Protein AF-A0A6P0XI41-F1 (afdb_monomer_lite)

pLDDT: mean 84.75, std 6.8, range [61.38, 96.19]

Secondary structure (DSSP, 8-state):
-HHHHHHHHHHHHHHHHHHHH-HHHHHHHHHHHHHHHHHHHHHHHSTT-HHHHHHHHHHTT---S---HHHHHHHHHHHHHHHHHHHHHHHHHHHHHHHHHHHTHHHHHHHSS--HHHHHHHHHHHH-

Sequence (128 aa):
MLVVISNILAIYRKELQGYFASPLAYAITGIFWLLAGYFLVAILLGPDGIIQQIATRDQLGITEPPVDAPYEFLKAYLGIMGSLSLFLLPMLSMSLYAEERKRGTLELLATSPITNWAVATGKLLAVL

Foldseek 3Di:
DVVLVVLLVVLLVVVLVVLVVDPVNVVLVVVLVVVLVVVLCCQDPNPVHPPVVVVVCVVVVNCPDPDPNVVVSCVSSCVVNVVVVVVSLVVQLVVSVVVCVVVVCVVVVVPDPHDPVSNVSSSSSNRD

Radius of gyration: 21.91 Å; chains: 1; bounding box: 46×32×57 Å

Structure (mmCIF, N/CA/C/O backbone):
data_AF-A0A6P0XI41-F1
#
_entry.id   AF-A0A6P0XI41-F1
#
loop_
_atom_site.group_PDB
_atom_site.id
_atom_site.type_symbol
_atom_site.label_atom_id
_atom_site.label_alt_id
_atom_site.label_comp_id
_atom_site.label_asym_id
_atom_site.label_entity_id
_atom_site.label_seq_id
_atom_site.pdbx_PDB_ins_code
_atom_site.Cartn_x
_atom_site.Cartn_y
_atom_site.Cartn_z
_atom_site.occupancy
_atom_site.B_iso_or_equiv
_atom_site.auth_seq_id
_atom_site.auth_comp_id
_atom_site.auth_asym_id
_atom_site.auth_atom_id
_atom_site.pdbx_PDB_model_num
ATOM 1 N N . MET A 1 1 ? -13.000 -20.197 21.005 1.00 61.38 1 MET A N 1
ATOM 2 C CA . MET A 1 1 ? -12.219 -19.941 19.771 1.00 61.38 1 MET A CA 1
ATOM 3 C C . MET A 1 1 ? -13.054 -19.275 18.678 1.00 61.38 1 MET A C 1
ATOM 5 O O . MET A 1 1 ? -12.655 -18.214 18.222 1.00 61.38 1 MET A O 1
ATOM 9 N N . LEU A 1 2 ? -14.229 -19.813 18.320 1.00 71.75 2 LEU A N 1
ATOM 10 C CA . LEU A 1 2 ? -15.092 -19.250 17.263 1.00 71.75 2 LEU A CA 1
ATOM 11 C C . LEU A 1 2 ? -15.504 -17.783 17.493 1.00 71.75 2 LEU A C 1
ATOM 13 O O . LEU A 1 2 ? -15.458 -16.994 16.558 1.00 71.75 2 LEU A O 1
ATOM 17 N N . VAL A 1 3 ? -15.797 -17.399 18.742 1.00 77.50 3 VAL A N 1
ATOM 18 C CA . VAL A 1 3 ? -16.166 -16.014 19.109 1.00 77.50 3 VAL A CA 1
ATOM 19 C C . VAL A 1 3 ? -15.029 -15.014 18.848 1.00 77.50 3 VAL A C 1
ATOM 21 O O . VAL A 1 3 ? -15.262 -13.879 18.453 1.00 77.50 3 VAL A O 1
ATOM 24 N N . VAL A 1 4 ? -13.772 -15.429 19.030 1.00 80.06 4 VAL A N 1
ATOM 25 C CA . VAL A 1 4 ? -12.616 -14.552 18.783 1.00 80.06 4 VAL A CA 1
ATOM 26 C C . VAL A 1 4 ? -12.436 -14.328 17.282 1.00 80.06 4 VAL A C 1
ATOM 28 O O . VAL A 1 4 ? -12.226 -13.199 16.855 1.00 80.06 4 VAL A O 1
ATOM 31 N N . ILE A 1 5 ? -12.590 -15.384 16.479 1.00 81.44 5 ILE A N 1
ATOM 32 C CA . ILE A 1 5 ? -12.486 -15.308 15.016 1.00 81.44 5 ILE A CA 1
ATOM 33 C C . ILE A 1 5 ? -13.611 -14.441 14.437 1.00 81.44 5 ILE A C 1
ATOM 35 O O . ILE A 1 5 ? -13.342 -13.589 13.593 1.00 81.44 5 ILE A O 1
ATOM 39 N N . SER A 1 6 ? -14.852 -14.593 14.916 1.00 83.00 6 SER A N 1
ATOM 40 C CA . SER A 1 6 ? -15.965 -13.747 14.468 1.00 83.00 6 SER A CA 1
ATOM 41 C C . SER A 1 6 ? -15.744 -12.275 14.811 1.00 83.00 6 SER A C 1
ATOM 43 O O . SER A 1 6 ? -16.045 -11.410 13.993 1.00 83.00 6 SER A O 1
ATOM 45 N N . ASN A 1 7 ? -15.173 -11.985 15.985 1.00 84.19 7 ASN A N 1
ATOM 46 C CA . ASN A 1 7 ? -14.858 -10.617 16.394 1.00 84.19 7 ASN A CA 1
ATOM 47 C C . ASN A 1 7 ? -13.749 -10.007 15.523 1.00 84.19 7 ASN A C 1
ATOM 49 O O . ASN A 1 7 ? -13.889 -8.870 15.081 1.00 84.19 7 ASN A O 1
ATOM 53 N N . ILE A 1 8 ? -12.688 -10.764 15.217 1.00 85.19 8 ILE A N 1
ATOM 54 C CA . ILE A 1 8 ? -11.617 -10.323 14.306 1.00 85.19 8 ILE A CA 1
ATOM 55 C C . ILE A 1 8 ? -12.189 -10.017 12.918 1.00 85.19 8 ILE A C 1
ATOM 57 O O . ILE A 1 8 ? -11.912 -8.958 12.364 1.00 85.19 8 ILE A O 1
ATOM 61 N N . LEU A 1 9 ? -13.026 -10.907 12.376 1.00 85.56 9 LEU A N 1
ATOM 62 C CA . LEU A 1 9 ? -13.640 -10.725 11.059 1.00 85.56 9 LEU A CA 1
ATOM 63 C C . LEU A 1 9 ? -14.579 -9.506 11.024 1.00 85.56 9 LEU A C 1
ATOM 65 O O . LEU A 1 9 ? -14.613 -8.771 10.036 1.00 85.56 9 LEU A O 1
ATOM 69 N N . ALA A 1 10 ? -15.334 -9.276 12.103 1.00 84.44 10 ALA A N 1
ATOM 70 C CA . ALA A 1 10 ? -16.212 -8.116 12.229 1.00 84.44 10 ALA A CA 1
ATOM 71 C C . ALA A 1 10 ? -15.417 -6.801 12.237 1.00 84.44 10 ALA A C 1
ATOM 73 O O . ALA A 1 10 ? -15.790 -5.859 11.536 1.00 84.44 10 ALA A O 1
ATOM 74 N N . ILE A 1 11 ? -14.303 -6.758 12.976 1.00 85.06 11 ILE A N 1
ATOM 75 C CA . ILE A 1 11 ? -13.391 -5.608 13.003 1.00 85.06 11 ILE A CA 1
ATOM 76 C C . ILE A 1 11 ? -12.774 -5.407 11.619 1.00 85.06 11 ILE A C 1
ATOM 78 O O . ILE A 1 11 ? -12.894 -4.321 11.064 1.00 85.06 11 ILE A O 1
ATOM 82 N N . TYR A 1 12 ? -12.210 -6.458 11.022 1.00 86.50 12 TYR A N 1
ATOM 83 C CA . TYR A 1 12 ? -11.630 -6.414 9.679 1.00 86.50 12 TYR A CA 1
ATOM 84 C C . TYR A 1 12 ? -12.598 -5.802 8.659 1.00 86.50 12 TYR A C 1
ATOM 86 O O . TYR A 1 12 ? -12.250 -4.857 7.958 1.00 86.50 12 TYR A O 1
ATOM 94 N N . ARG A 1 13 ? -13.849 -6.280 8.620 1.00 86.00 13 ARG A N 1
ATOM 95 C CA . ARG A 1 13 ? -14.859 -5.777 7.681 1.00 86.00 13 ARG A CA 1
ATOM 96 C C . ARG A 1 13 ? -15.193 -4.302 7.913 1.00 86.00 13 ARG A C 1
ATOM 98 O O . ARG A 1 13 ? -15.339 -3.560 6.944 1.00 86.00 13 ARG A O 1
ATOM 105 N N . LYS A 1 14 ? -15.331 -3.888 9.176 1.00 85.75 14 LYS A N 1
ATOM 106 C CA . LYS A 1 14 ? -15.594 -2.492 9.550 1.00 85.75 14 LYS A CA 1
ATOM 107 C C . LYS A 1 14 ? -14.450 -1.583 9.097 1.00 85.75 14 LYS A C 1
ATOM 109 O O . LYS A 1 14 ? -14.709 -0.559 8.473 1.00 85.75 14 LYS A O 1
ATOM 114 N N . GLU A 1 15 ? -13.209 -1.956 9.399 1.00 85.31 15 GLU A N 1
ATOM 115 C CA . GLU A 1 15 ? -12.029 -1.147 9.074 1.00 85.31 15 GLU A CA 1
ATOM 116 C C . GLU A 1 15 ? -11.783 -1.086 7.563 1.00 85.31 15 GLU A C 1
ATOM 118 O O . GLU A 1 15 ? -11.531 -0.014 7.018 1.00 85.31 15 GLU A O 1
ATOM 123 N N . LEU A 1 16 ? -11.972 -2.205 6.860 1.00 83.56 16 LEU A N 1
ATOM 124 C CA . LEU A 1 16 ? -11.876 -2.260 5.403 1.00 83.56 16 LEU A CA 1
ATOM 125 C C . LEU A 1 16 ? -12.913 -1.351 4.730 1.00 83.56 16 LEU A C 1
ATOM 127 O O . LEU A 1 16 ? -12.579 -0.616 3.806 1.00 83.56 16 LEU A O 1
ATOM 131 N N . GLN A 1 17 ? -14.157 -1.322 5.217 1.00 84.06 17 GLN A N 1
ATOM 132 C CA . GLN A 1 17 ? -15.157 -0.356 4.742 1.00 84.06 17 GLN A CA 1
ATOM 133 C C . GLN A 1 17 ? -14.791 1.092 5.102 1.00 84.06 17 GLN A C 1
ATOM 135 O O . GLN A 1 17 ? -15.041 2.001 4.310 1.00 84.06 17 GLN A O 1
ATOM 140 N N . GLY A 1 18 ? -14.175 1.307 6.267 1.00 79.25 18 GLY A N 1
ATOM 141 C CA . GLY A 1 18 ? -13.656 2.606 6.692 1.00 79.25 18 GLY A CA 1
ATOM 142 C C . GLY A 1 18 ? -12.597 3.166 5.740 1.00 79.25 18 GLY A C 1
ATOM 143 O O . GLY A 1 18 ? -12.639 4.354 5.422 1.00 79.25 18 GLY A O 1
ATOM 144 N N . TYR A 1 19 ? -11.717 2.314 5.207 1.00 80.25 19 TYR A N 1
ATOM 145 C CA . TYR A 1 19 ? -10.711 2.714 4.218 1.00 80.25 19 TYR A CA 1
ATOM 146 C C . TYR A 1 19 ? -11.328 3.309 2.953 1.00 80.25 19 TYR A C 1
ATOM 148 O O . TYR A 1 19 ? -10.912 4.380 2.517 1.00 80.25 19 TYR A O 1
ATOM 156 N N . PHE A 1 20 ? -12.369 2.681 2.404 1.00 80.44 20 PHE A N 1
ATOM 157 C CA . PHE A 1 20 ? -13.058 3.196 1.215 1.00 80.44 20 PHE A CA 1
ATOM 158 C C . PHE A 1 20 ? -13.848 4.487 1.468 1.00 80.44 20 PHE A C 1
ATOM 160 O O . PHE A 1 20 ? -14.246 5.152 0.513 1.00 80.44 20 PHE A O 1
ATOM 167 N N . ALA A 1 21 ? -14.082 4.860 2.726 1.00 80.19 21 ALA A N 1
ATOM 168 C CA . ALA A 1 21 ? -14.733 6.115 3.089 1.00 80.19 21 ALA A CA 1
ATOM 169 C C . ALA A 1 21 ? -13.736 7.226 3.472 1.00 80.19 21 ALA A C 1
ATOM 171 O O . ALA A 1 21 ? -14.127 8.392 3.537 1.00 80.19 21 ALA A O 1
ATOM 172 N N . SER A 1 22 ? -12.468 6.890 3.740 1.00 81.12 22 SER A N 1
ATOM 173 C CA . SER A 1 22 ? -11.461 7.837 4.228 1.00 81.12 22 SER A CA 1
ATOM 174 C C . SER A 1 22 ? -10.754 8.551 3.065 1.00 81.12 22 SER A C 1
ATOM 176 O O . SER A 1 22 ? -10.059 7.904 2.279 1.00 81.12 22 SER A O 1
ATOM 178 N N . PRO A 1 23 ? -10.841 9.894 2.954 1.00 82.19 23 PRO A N 1
ATOM 179 C CA . PRO A 1 23 ? -10.147 10.656 1.906 1.00 82.19 23 PRO A CA 1
ATOM 180 C C . PRO A 1 23 ? -8.625 10.467 1.923 1.00 82.19 23 PRO A C 1
ATOM 182 O O . PRO A 1 23 ? -7.964 10.539 0.888 1.00 82.19 23 PRO A O 1
ATOM 185 N N . LEU A 1 24 ? -8.063 10.213 3.106 1.00 83.25 24 LEU A N 1
ATOM 186 C CA . LEU A 1 24 ? -6.631 10.021 3.298 1.00 83.25 24 LEU A CA 1
ATOM 187 C C . LEU A 1 24 ? -6.149 8.701 2.682 1.00 83.25 24 LEU A C 1
ATOM 189 O O . LEU A 1 24 ? -5.066 8.668 2.104 1.00 83.25 24 LEU A O 1
ATOM 193 N N . ALA A 1 25 ? -6.961 7.641 2.743 1.00 83.12 25 ALA A N 1
ATOM 194 C CA . ALA A 1 25 ? -6.643 6.367 2.106 1.00 83.12 25 ALA A CA 1
ATOM 195 C C . ALA A 1 25 ? -6.497 6.533 0.587 1.00 83.12 25 ALA A C 1
ATOM 197 O O . ALA A 1 25 ? -5.485 6.129 0.023 1.00 83.12 25 ALA A O 1
ATOM 198 N N . TYR A 1 26 ? -7.440 7.234 -0.054 1.00 87.75 26 TYR A N 1
ATOM 199 C CA . TYR A 1 26 ? -7.356 7.547 -1.483 1.00 87.75 26 TYR A CA 1
ATOM 200 C C . TYR A 1 26 ? -6.125 8.381 -1.837 1.00 87.75 26 TYR A C 1
ATOM 202 O O . TYR A 1 26 ? -5.491 8.119 -2.857 1.00 87.75 26 TYR A O 1
ATOM 210 N N . ALA A 1 27 ? -5.759 9.359 -1.002 1.00 89.94 27 ALA A N 1
ATOM 211 C CA . ALA A 1 27 ? -4.554 10.154 -1.221 1.00 89.94 27 ALA A CA 1
ATOM 212 C C . ALA A 1 27 ? -3.288 9.281 -1.184 1.00 89.94 27 ALA A C 1
ATOM 214 O O . ALA A 1 27 ? -2.461 9.360 -2.091 1.00 89.94 27 ALA A O 1
ATOM 215 N N . ILE A 1 28 ? -3.162 8.406 -0.180 1.00 89.12 28 ILE A N 1
ATOM 216 C CA . ILE A 1 28 ? -2.022 7.490 -0.045 1.00 89.12 28 ILE A CA 1
ATOM 217 C C . ILE A 1 28 ? -1.970 6.505 -1.219 1.00 89.12 28 ILE A C 1
ATOM 219 O O . ILE A 1 28 ? -0.920 6.361 -1.846 1.00 89.12 28 ILE A O 1
ATOM 223 N N . THR A 1 29 ? -3.091 5.863 -1.562 1.00 87.94 29 THR A N 1
ATOM 224 C CA . THR A 1 29 ? -3.163 4.926 -2.694 1.00 87.94 29 THR A CA 1
ATOM 225 C C . THR A 1 29 ? -2.855 5.620 -4.020 1.00 87.94 29 THR A C 1
ATOM 227 O O . THR A 1 29 ? -2.132 5.063 -4.843 1.00 87.94 29 THR A O 1
ATOM 230 N N . GLY A 1 30 ? -3.341 6.848 -4.220 1.00 92.38 30 GLY A N 1
ATOM 231 C CA . GLY A 1 30 ? -3.063 7.644 -5.415 1.00 92.38 30 GLY A CA 1
ATOM 232 C C . GLY A 1 30 ? -1.580 7.989 -5.560 1.00 92.38 30 GLY A C 1
ATOM 233 O O . GLY A 1 30 ? -1.008 7.799 -6.632 1.00 92.38 30 GLY A O 1
ATOM 234 N N . ILE A 1 31 ? -0.930 8.423 -4.475 1.00 93.00 31 ILE A N 1
ATOM 235 C CA . ILE A 1 31 ? 0.518 8.684 -4.462 1.00 93.00 31 ILE A CA 1
ATOM 236 C C . ILE A 1 31 ? 1.294 7.397 -4.743 1.00 93.00 31 ILE A C 1
ATOM 238 O O . ILE A 1 31 ? 2.214 7.404 -5.558 1.00 93.00 31 ILE A O 1
ATOM 242 N N . PHE A 1 32 ? 0.911 6.286 -4.110 1.00 92.56 32 PHE A N 1
ATOM 243 C CA . PHE A 1 32 ? 1.547 4.993 -4.337 1.00 92.56 32 PHE A CA 1
ATOM 244 C C . PHE A 1 32 ? 1.461 4.568 -5.808 1.00 92.56 32 PHE A C 1
ATOM 246 O O . PHE A 1 32 ? 2.473 4.192 -6.391 1.00 92.56 32 PHE A O 1
ATOM 253 N N . TRP A 1 33 ? 0.288 4.695 -6.434 1.00 93.81 33 TRP A N 1
ATOM 254 C CA . TRP A 1 33 ? 0.102 4.398 -7.857 1.00 93.81 33 TRP A CA 1
ATOM 255 C C . TRP A 1 33 ? 0.933 5.302 -8.770 1.00 93.81 33 TRP A C 1
ATOM 257 O O . TRP A 1 33 ? 1.543 4.813 -9.721 1.00 93.81 33 TRP A O 1
ATOM 267 N N . LEU A 1 34 ? 0.997 6.604 -8.478 1.00 96.19 34 LE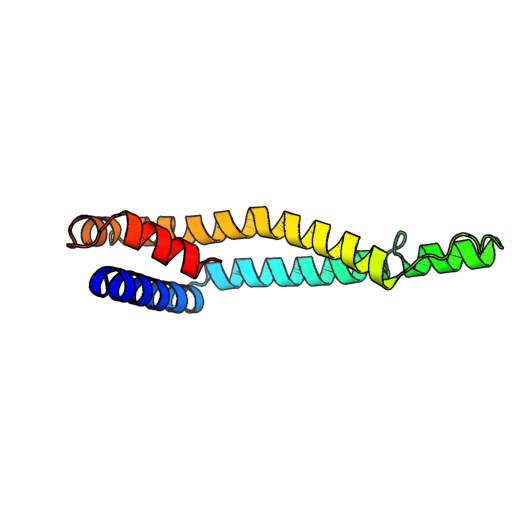U A N 1
ATOM 268 C CA . LEU A 1 34 ? 1.819 7.541 -9.246 1.00 96.19 34 LEU A CA 1
ATOM 269 C C . LEU A 1 34 ? 3.305 7.196 -9.156 1.00 96.19 34 LEU A C 1
ATOM 271 O O . LEU A 1 34 ? 3.984 7.155 -10.181 1.00 96.19 34 LEU A O 1
ATOM 275 N N . LEU A 1 35 ? 3.804 6.904 -7.954 1.00 95.38 35 LEU A N 1
ATOM 276 C CA . LEU A 1 35 ? 5.185 6.472 -7.757 1.00 95.38 35 LEU A CA 1
ATOM 277 C C . LEU A 1 35 ? 5.449 5.142 -8.468 1.00 95.38 35 LEU A C 1
ATOM 279 O O . LEU A 1 35 ? 6.442 5.025 -9.180 1.00 95.38 35 LEU A O 1
ATOM 283 N N . ALA A 1 36 ? 4.550 4.165 -8.341 1.00 94.56 36 ALA A N 1
ATOM 284 C CA . ALA A 1 36 ? 4.675 2.870 -9.002 1.00 94.56 36 ALA A CA 1
ATOM 285 C C . ALA A 1 36 ? 4.753 3.001 -10.531 1.00 94.56 36 ALA A C 1
ATOM 287 O O . ALA A 1 36 ? 5.607 2.372 -11.157 1.00 94.56 36 ALA A O 1
ATOM 288 N N . GLY A 1 37 ? 3.905 3.846 -11.126 1.00 94.81 37 GLY A N 1
ATOM 289 C CA . GLY A 1 37 ? 3.934 4.142 -12.558 1.00 94.81 37 GLY A CA 1
ATOM 290 C C . GLY A 1 37 ? 5.203 4.882 -12.981 1.00 94.81 37 GLY A C 1
ATOM 291 O O . GLY A 1 37 ? 5.839 4.505 -13.965 1.00 94.81 37 GLY A O 1
ATOM 292 N N . TYR A 1 38 ? 5.617 5.889 -12.209 1.00 95.31 38 TYR A N 1
ATOM 293 C CA . TYR A 1 38 ? 6.855 6.628 -12.455 1.00 95.31 38 TYR A CA 1
ATOM 294 C C . TYR A 1 38 ? 8.080 5.705 -12.447 1.00 95.31 38 TYR A C 1
ATOM 296 O O . TYR A 1 38 ? 8.864 5.718 -13.395 1.00 95.31 38 TYR A O 1
ATOM 304 N N . PHE A 1 39 ? 8.223 4.859 -11.423 1.00 94.62 39 PHE A N 1
ATOM 305 C CA . PHE A 1 39 ? 9.344 3.926 -11.318 1.00 94.62 39 PHE A CA 1
ATOM 306 C C . PHE A 1 39 ? 9.329 2.864 -12.415 1.00 94.62 39 PHE A C 1
ATOM 308 O O . PHE A 1 39 ? 10.393 2.502 -12.908 1.00 94.62 39 PHE A O 1
ATOM 315 N N . LEU A 1 40 ? 8.154 2.397 -12.846 1.00 94.25 40 LEU A N 1
ATOM 316 C CA . LEU A 1 40 ? 8.047 1.479 -13.980 1.00 94.25 40 LEU A CA 1
ATOM 317 C C . LEU A 1 40 ? 8.644 2.100 -15.248 1.00 94.25 40 LEU A C 1
ATOM 319 O O . LEU A 1 40 ? 9.487 1.482 -15.898 1.00 94.25 40 LEU A O 1
ATOM 323 N N . VAL A 1 41 ? 8.245 3.334 -15.572 1.00 94.19 41 VAL A N 1
ATOM 324 C CA . VAL A 1 41 ? 8.766 4.051 -16.745 1.00 94.19 41 VAL A CA 1
ATOM 325 C C . VAL A 1 41 ? 10.256 4.347 -16.582 1.00 94.19 41 VAL A C 1
ATOM 327 O O . VAL A 1 41 ? 11.015 4.153 -17.527 1.00 94.19 41 VAL A O 1
ATOM 330 N N . ALA A 1 42 ? 10.695 4.754 -15.389 1.00 93.62 42 ALA A N 1
ATOM 331 C CA . ALA A 1 42 ? 12.095 5.060 -15.113 1.00 93.62 42 ALA A CA 1
ATOM 332 C C . ALA A 1 42 ? 13.012 3.831 -15.256 1.00 93.62 42 ALA A C 1
ATOM 334 O O . ALA A 1 42 ? 14.068 3.936 -15.872 1.00 93.62 42 ALA A O 1
ATOM 335 N N . ILE A 1 43 ? 12.607 2.663 -14.742 1.00 92.75 43 ILE A N 1
ATOM 336 C CA . ILE A 1 43 ? 13.407 1.427 -14.812 1.00 92.75 43 ILE A CA 1
ATOM 337 C C . ILE A 1 43 ? 13.482 0.891 -16.248 1.00 92.75 43 ILE A C 1
ATOM 339 O O . ILE A 1 43 ? 14.520 0.376 -16.658 1.00 92.75 43 ILE A O 1
ATOM 343 N N . LEU A 1 44 ? 12.397 0.988 -17.023 1.00 91.56 44 LEU A N 1
ATOM 344 C CA . LEU A 1 44 ? 12.351 0.442 -18.385 1.00 91.56 44 LEU A CA 1
ATOM 345 C C . LEU A 1 44 ? 12.917 1.406 -19.433 1.00 91.56 44 LEU A C 1
ATOM 347 O O . LEU A 1 44 ? 13.788 1.017 -20.210 1.00 91.56 44 LEU A O 1
ATOM 351 N N . LEU A 1 45 ? 12.411 2.642 -19.464 1.00 90.94 45 LEU A N 1
ATOM 352 C CA . LEU A 1 45 ? 12.650 3.624 -20.529 1.00 90.94 45 LEU A CA 1
ATOM 353 C C . LEU A 1 45 ? 13.529 4.807 -20.096 1.00 90.94 45 LEU A C 1
ATOM 355 O O . LEU A 1 45 ? 13.771 5.702 -20.906 1.00 90.94 45 LEU A O 1
ATOM 359 N N . GLY A 1 46 ? 13.980 4.851 -18.841 1.00 89.69 46 GLY A N 1
ATOM 360 C CA . GLY A 1 46 ? 14.855 5.920 -18.363 1.00 89.69 46 GLY A CA 1
ATOM 361 C C . GLY A 1 46 ? 16.211 5.958 -19.086 1.00 89.69 46 GLY A C 1
ATOM 362 O O . GLY A 1 46 ? 16.578 4.990 -19.757 1.00 89.69 46 GLY A O 1
ATOM 363 N N . PRO A 1 47 ? 16.989 7.048 -18.928 1.00 86.75 47 PRO A N 1
ATOM 364 C CA . PRO A 1 47 ? 18.351 7.144 -19.467 1.00 86.75 47 PRO A CA 1
ATOM 365 C C . PRO A 1 47 ? 19.245 5.986 -19.005 1.00 86.75 47 PRO A C 1
ATOM 367 O O . PRO A 1 47 ? 19.961 5.396 -19.806 1.00 86.75 47 PRO A O 1
ATOM 370 N N . ASP A 1 48 ? 19.106 5.606 -17.734 1.00 85.00 48 ASP A N 1
ATOM 371 C CA . ASP A 1 48 ? 19.754 4.441 -17.124 1.00 85.00 48 ASP A CA 1
ATOM 372 C C . ASP A 1 48 ? 18.833 3.207 -17.109 1.00 85.00 48 ASP A C 1
ATOM 374 O O . ASP A 1 48 ? 19.020 2.291 -16.310 1.00 85.00 48 ASP A O 1
ATOM 378 N N . GLY A 1 49 ? 17.798 3.181 -17.949 1.00 87.75 49 GLY A N 1
ATOM 379 C CA . GLY A 1 49 ? 16.821 2.101 -18.007 1.00 87.75 49 GLY A CA 1
ATOM 380 C C . GLY A 1 49 ? 17.380 0.833 -18.651 1.00 87.75 49 GLY A C 1
ATOM 381 O O . GLY A 1 49 ? 18.307 0.872 -19.461 1.00 87.75 49 GLY A O 1
ATOM 382 N N . ILE A 1 50 ? 16.778 -0.312 -18.328 1.00 88.50 50 ILE A N 1
ATOM 383 C CA . ILE A 1 50 ? 17.236 -1.638 -18.775 1.00 88.50 50 ILE A CA 1
ATOM 384 C C . ILE A 1 50 ? 17.306 -1.718 -20.307 1.00 88.50 50 ILE A C 1
ATOM 386 O O . ILE A 1 50 ? 18.278 -2.238 -20.852 1.00 88.50 50 ILE A O 1
ATOM 390 N N . ILE A 1 51 ? 16.322 -1.151 -21.014 1.00 87.25 51 ILE A N 1
ATOM 391 C CA . ILE A 1 51 ? 16.263 -1.197 -22.483 1.00 87.25 51 ILE A CA 1
ATOM 392 C C . ILE A 1 51 ? 17.428 -0.413 -23.106 1.00 87.25 51 ILE A C 1
ATOM 394 O O . ILE A 1 51 ? 18.068 -0.904 -24.034 1.00 87.25 51 ILE A O 1
ATOM 398 N N . GLN A 1 52 ? 17.738 0.777 -22.582 1.00 85.81 52 GLN A N 1
ATOM 399 C CA . GLN A 1 52 ? 18.828 1.613 -23.098 1.00 85.81 52 GLN A CA 1
ATOM 400 C C . GLN A 1 52 ? 20.204 1.016 -22.789 1.00 85.81 52 GLN A C 1
ATOM 402 O O . GLN A 1 52 ? 21.103 1.044 -23.633 1.00 85.81 52 GLN A O 1
ATOM 407 N N . GLN A 1 53 ? 20.364 0.414 -21.607 1.00 83.69 53 GLN A N 1
ATOM 408 C CA . GLN A 1 53 ? 21.594 -0.285 -21.239 1.00 83.69 53 GLN A CA 1
ATOM 409 C C . GLN A 1 53 ? 21.870 -1.483 -22.153 1.00 83.69 53 GLN A C 1
ATOM 411 O O . GLN A 1 53 ? 23.013 -1.687 -22.558 1.00 83.69 53 GLN A O 1
ATOM 416 N N . ILE A 1 54 ? 20.841 -2.263 -22.496 1.00 83.69 54 ILE A N 1
ATOM 417 C CA . ILE A 1 54 ? 20.973 -3.389 -23.430 1.00 83.69 54 ILE A CA 1
ATOM 418 C C . ILE A 1 54 ? 21.285 -2.869 -24.838 1.00 83.69 54 ILE A C 1
ATOM 420 O O . ILE A 1 54 ? 22.261 -3.306 -25.437 1.00 83.69 54 ILE A O 1
ATOM 424 N N . ALA A 1 55 ? 20.556 -1.856 -25.320 1.00 83.81 55 ALA A N 1
ATOM 425 C CA . ALA A 1 55 ? 20.788 -1.271 -26.643 1.00 83.81 55 ALA A CA 1
ATOM 426 C C . ALA A 1 55 ? 22.212 -0.707 -26.812 1.00 83.81 55 ALA A C 1
ATOM 428 O O . ALA A 1 55 ? 22.824 -0.859 -27.867 1.00 83.81 55 ALA A O 1
ATOM 429 N N . THR A 1 56 ? 22.767 -0.085 -25.767 1.00 82.38 56 THR A N 1
ATOM 430 C CA . THR A 1 56 ? 24.139 0.450 -25.791 1.00 82.38 56 THR A CA 1
ATOM 431 C C . THR A 1 56 ? 25.184 -0.669 -25.755 1.00 82.38 56 THR A C 1
ATOM 433 O O . THR A 1 56 ? 26.213 -0.577 -26.421 1.00 82.38 56 THR A O 1
ATOM 436 N N . ARG A 1 57 ? 24.929 -1.753 -25.009 1.00 78.00 57 ARG A N 1
ATOM 437 C CA . ARG A 1 57 ? 25.814 -2.931 -24.959 1.00 78.00 57 ARG A CA 1
ATOM 438 C C . ARG A 1 57 ? 25.858 -3.678 -26.290 1.00 78.00 57 ARG A C 1
ATOM 440 O O . ARG A 1 57 ? 26.950 -4.025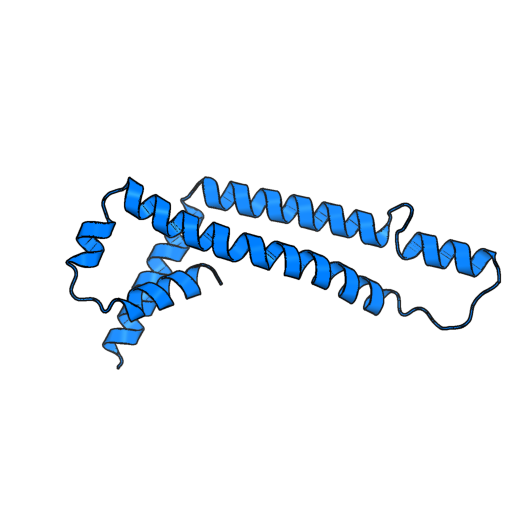 -26.741 1.00 78.00 57 ARG A O 1
ATOM 447 N N . ASP A 1 58 ? 24.709 -3.818 -26.947 1.00 79.31 58 ASP A N 1
ATOM 448 C CA . ASP A 1 58 ? 24.603 -4.412 -28.282 1.00 79.31 58 ASP A CA 1
ATOM 449 C C . ASP A 1 58 ? 25.382 -3.594 -29.325 1.00 79.31 58 ASP A C 1
ATOM 451 O O . ASP A 1 58 ? 26.078 -4.159 -30.168 1.00 79.31 58 ASP A O 1
ATOM 455 N N . GLN A 1 59 ? 25.346 -2.258 -29.239 1.00 81.06 59 GLN A N 1
ATOM 456 C CA . GLN A 1 59 ? 26.118 -1.378 -30.130 1.00 81.06 59 GLN A CA 1
ATOM 457 C C . GLN A 1 59 ? 27.636 -1.473 -29.919 1.00 81.06 59 GLN A C 1
ATOM 459 O O . GLN A 1 59 ? 28.399 -1.292 -30.867 1.00 81.06 59 GLN A O 1
ATOM 464 N N . LEU A 1 60 ? 28.084 -1.763 -28.696 1.00 79.81 60 LEU A N 1
ATOM 465 C CA . LEU A 1 60 ? 29.503 -1.912 -28.354 1.00 79.81 60 LEU A CA 1
ATOM 466 C C . LEU A 1 60 ? 30.056 -3.314 -28.668 1.00 79.81 60 LEU A C 1
ATOM 468 O O . LEU A 1 60 ? 31.234 -3.567 -28.424 1.00 79.81 60 LEU A O 1
ATOM 472 N N . GLY A 1 61 ? 29.232 -4.221 -29.210 1.00 73.44 61 GLY A N 1
ATOM 473 C CA . GLY A 1 61 ? 29.630 -5.593 -29.537 1.00 73.44 61 GLY A CA 1
ATOM 474 C C . GLY A 1 61 ? 29.901 -6.468 -28.308 1.00 73.44 61 GLY A C 1
ATOM 475 O O . GLY A 1 61 ? 30.591 -7.479 -28.420 1.00 73.44 61 GLY A O 1
ATOM 476 N N . ILE A 1 62 ? 29.386 -6.082 -27.135 1.00 73.00 62 ILE A N 1
ATOM 477 C CA . ILE A 1 62 ? 29.527 -6.826 -25.878 1.00 73.00 62 ILE A CA 1
ATOM 478 C C . ILE A 1 62 ? 28.217 -7.585 -25.636 1.00 73.00 62 ILE A C 1
ATOM 480 O O . ILE A 1 62 ? 27.300 -7.070 -25.003 1.00 73.00 62 ILE A O 1
ATOM 484 N N . THR A 1 63 ? 28.131 -8.809 -26.158 1.00 62.72 63 THR A N 1
ATOM 485 C CA . THR A 1 63 ? 26.931 -9.672 -26.090 1.00 62.72 63 THR A CA 1
ATOM 486 C C . THR A 1 63 ? 26.997 -10.778 -25.030 1.00 62.72 63 THR A C 1
ATOM 488 O O . THR A 1 63 ? 26.058 -11.559 -24.899 1.00 62.72 63 THR A O 1
ATOM 491 N N . GLU A 1 64 ? 28.077 -10.863 -24.250 1.00 62.78 64 GLU A N 1
ATOM 492 C CA . GLU A 1 64 ? 28.242 -11.879 -23.203 1.00 62.78 64 GLU A CA 1
ATOM 493 C C . GLU A 1 64 ? 28.528 -11.194 -21.860 1.00 62.78 64 GLU A C 1
ATOM 495 O O . GLU A 1 64 ? 29.479 -10.409 -21.783 1.00 62.78 64 GLU A O 1
ATOM 500 N N . PRO A 1 65 ? 27.755 -11.447 -20.784 1.00 67.50 65 PRO A N 1
ATOM 501 C CA . PRO A 1 65 ? 26.756 -12.506 -20.575 1.00 67.50 65 PRO A CA 1
ATOM 502 C C . PRO A 1 65 ? 25.301 -12.125 -20.943 1.00 67.50 65 PRO A C 1
ATOM 504 O O . PRO A 1 65 ? 24.961 -10.941 -20.964 1.00 67.50 65 PRO A O 1
ATOM 507 N N . PRO A 1 66 ? 24.415 -13.119 -21.173 1.00 69.75 66 PRO A N 1
ATOM 508 C CA . PRO A 1 66 ? 22.997 -12.894 -21.457 1.00 69.75 66 PRO A CA 1
ATOM 509 C C . PRO A 1 66 ? 22.311 -12.155 -20.303 1.00 69.75 66 PRO A C 1
ATOM 511 O O . PRO A 1 66 ? 22.190 -12.676 -19.193 1.00 69.75 66 PRO A O 1
ATOM 514 N N . VAL A 1 67 ? 21.856 -10.930 -20.571 1.00 74.00 67 VAL A N 1
ATOM 515 C CA . VAL A 1 67 ? 21.054 -10.149 -19.626 1.00 74.00 67 VAL A CA 1
ATOM 516 C C . VAL A 1 67 ? 19.610 -10.626 -19.721 1.00 74.00 67 VAL A C 1
ATOM 518 O O . VAL A 1 67 ? 18.921 -10.373 -20.709 1.00 74.00 67 VAL A O 1
ATOM 521 N N . ASP A 1 68 ? 19.141 -11.304 -18.677 1.00 86.31 68 ASP A N 1
ATOM 522 C CA . ASP A 1 68 ? 17.722 -11.612 -18.505 1.00 86.31 68 ASP A CA 1
ATOM 523 C C . ASP A 1 68 ? 16.979 -10.326 -18.109 1.00 86.31 68 ASP A C 1
ATOM 525 O O . ASP A 1 68 ? 16.876 -9.959 -16.935 1.00 86.31 68 ASP A O 1
ATOM 529 N N . ALA A 1 69 ? 16.517 -9.593 -19.125 1.00 85.06 69 ALA A N 1
ATOM 530 C CA . ALA A 1 69 ? 15.821 -8.325 -18.942 1.00 85.06 69 ALA A CA 1
ATOM 531 C C . ALA A 1 69 ? 14.557 -8.455 -18.065 1.00 85.06 69 ALA A C 1
ATOM 533 O O . ALA A 1 69 ? 14.391 -7.620 -17.170 1.00 85.06 69 ALA A O 1
ATOM 534 N N . PRO A 1 70 ? 13.689 -9.476 -18.245 1.00 89.19 70 PRO A N 1
ATOM 535 C CA . PRO A 1 70 ? 12.586 -9.734 -17.322 1.00 89.19 70 PRO A CA 1
ATOM 536 C C . PRO A 1 70 ? 13.025 -9.900 -15.866 1.00 89.19 70 PRO A C 1
ATOM 538 O O . PRO A 1 70 ? 12.417 -9.295 -14.982 1.00 89.19 70 PRO A O 1
ATOM 541 N N . TYR A 1 71 ? 14.07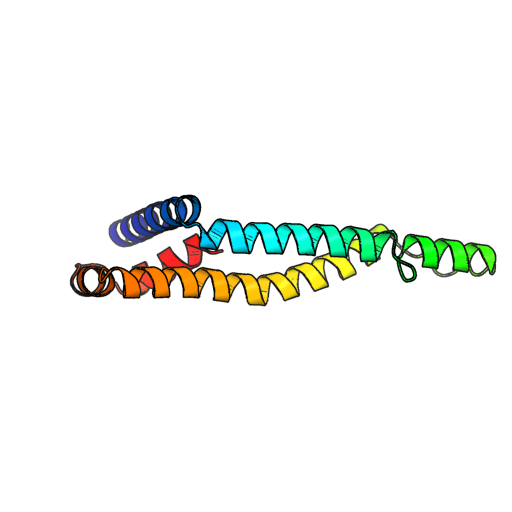0 -10.688 -15.604 1.00 90.69 71 TYR A N 1
ATOM 542 C CA . TYR A 1 71 ? 14.533 -10.939 -14.240 1.00 90.69 71 TYR A CA 1
ATOM 543 C C . TYR A 1 71 ? 15.094 -9.679 -13.569 1.00 90.69 71 TYR A C 1
ATOM 545 O O . TYR A 1 71 ? 14.708 -9.357 -12.442 1.00 90.69 71 TYR A O 1
ATOM 553 N N . GLU A 1 72 ? 15.955 -8.930 -14.262 1.00 89.75 72 GLU A N 1
ATOM 554 C CA . GLU A 1 72 ? 16.521 -7.684 -13.730 1.00 89.75 72 GLU A CA 1
ATOM 555 C C . GLU A 1 72 ? 15.442 -6.618 -13.504 1.00 89.75 72 GLU A C 1
ATOM 557 O O . GLU A 1 72 ? 15.447 -5.934 -12.476 1.00 89.75 72 GLU A O 1
ATOM 562 N N . PHE A 1 73 ? 14.454 -6.533 -14.402 1.00 91.75 73 PHE A N 1
ATOM 563 C CA . PHE A 1 73 ? 13.292 -5.670 -14.206 1.00 91.75 73 PHE A CA 1
ATOM 564 C C . PHE A 1 73 ? 12.520 -6.056 -12.946 1.00 91.75 73 PHE A C 1
ATOM 566 O O . PHE A 1 73 ? 12.248 -5.193 -12.111 1.00 91.75 73 PHE A O 1
ATOM 573 N N . LEU A 1 74 ? 12.186 -7.341 -12.786 1.00 93.62 74 LEU A N 1
ATOM 574 C CA . LEU A 1 74 ? 11.404 -7.812 -11.645 1.00 93.62 74 LEU A CA 1
ATOM 575 C C . LEU A 1 74 ? 12.134 -7.522 -10.333 1.00 93.62 74 LEU A C 1
ATOM 577 O O . LEU A 1 74 ? 11.531 -7.028 -9.385 1.00 93.62 74 LEU A O 1
ATOM 581 N N . LYS A 1 75 ? 13.442 -7.787 -10.294 1.00 92.62 75 LYS A N 1
ATOM 582 C CA . LYS A 1 75 ? 14.297 -7.548 -9.131 1.00 92.62 75 LYS A CA 1
ATOM 583 C C . LYS A 1 75 ? 14.346 -6.066 -8.758 1.00 92.62 75 LYS A C 1
ATOM 585 O O . LYS A 1 75 ? 14.141 -5.730 -7.591 1.00 92.62 75 LYS A O 1
ATOM 590 N N . ALA A 1 76 ? 14.582 -5.183 -9.728 1.00 92.38 76 ALA A N 1
ATOM 591 C CA . ALA A 1 76 ? 14.628 -3.743 -9.494 1.00 92.38 76 ALA A CA 1
ATOM 592 C C . ALA A 1 76 ? 13.255 -3.194 -9.073 1.00 92.38 76 ALA A C 1
ATOM 594 O O . ALA A 1 76 ? 13.141 -2.498 -8.062 1.00 92.38 76 ALA A O 1
ATOM 595 N N . TYR A 1 77 ? 12.201 -3.551 -9.809 1.00 94.38 77 TYR A N 1
ATOM 596 C CA . TYR A 1 77 ? 10.848 -3.065 -9.565 1.00 94.38 77 TYR A CA 1
ATOM 597 C C . TYR A 1 77 ? 10.304 -3.548 -8.218 1.00 94.38 77 TYR A C 1
ATOM 599 O O . TYR A 1 77 ? 9.844 -2.734 -7.419 1.00 94.38 77 TYR A O 1
ATOM 607 N N . LEU A 1 78 ? 10.412 -4.846 -7.913 1.00 94.25 78 LEU A N 1
ATOM 608 C CA . LEU A 1 78 ? 9.958 -5.394 -6.632 1.00 94.25 78 LEU A CA 1
ATOM 609 C C . LEU A 1 78 ? 10.790 -4.888 -5.455 1.00 94.25 78 LEU A C 1
ATOM 611 O O . LEU A 1 78 ? 10.231 -4.690 -4.380 1.00 94.25 78 LEU A O 1
ATOM 615 N N . GLY A 1 79 ? 12.090 -4.640 -5.637 1.00 94.56 79 GLY A N 1
ATOM 616 C CA . GLY A 1 79 ? 12.926 -4.032 -4.602 1.00 94.56 79 GLY A CA 1
ATOM 617 C C . GLY A 1 79 ? 12.424 -2.642 -4.210 1.00 94.56 79 GLY A C 1
ATOM 618 O O . GLY A 1 79 ? 12.194 -2.370 -3.030 1.00 94.56 79 GLY A O 1
ATOM 619 N N . ILE A 1 80 ? 12.177 -1.779 -5.201 1.00 93.50 80 ILE A N 1
ATOM 620 C CA . ILE A 1 80 ? 11.652 -0.429 -4.959 1.00 93.50 80 ILE A CA 1
ATOM 621 C C . ILE A 1 80 ? 10.224 -0.490 -4.406 1.00 93.50 80 ILE A C 1
ATOM 623 O O . ILE A 1 80 ? 9.953 0.123 -3.374 1.00 93.50 80 ILE A O 1
ATOM 627 N N . MET A 1 81 ? 9.320 -1.262 -5.018 1.00 93.69 81 MET A N 1
ATOM 628 C CA . MET A 1 81 ? 7.941 -1.396 -4.528 1.00 93.69 81 MET A CA 1
ATOM 629 C C . MET A 1 81 ? 7.883 -1.976 -3.109 1.00 93.69 81 MET A C 1
ATOM 631 O O . MET A 1 81 ? 7.103 -1.497 -2.288 1.00 93.69 81 MET A O 1
ATOM 635 N N . GLY A 1 82 ? 8.734 -2.954 -2.792 1.00 93.75 82 GLY A N 1
ATOM 636 C CA . GLY A 1 82 ? 8.855 -3.526 -1.453 1.00 93.75 82 GLY A CA 1
ATOM 637 C C . GLY A 1 82 ? 9.378 -2.516 -0.431 1.00 93.75 82 GLY A C 1
ATOM 638 O O . GLY A 1 82 ? 8.861 -2.425 0.678 1.00 93.75 82 GLY A O 1
ATOM 639 N N . SER A 1 83 ? 10.358 -1.688 -0.804 1.00 92.19 83 SER A N 1
ATOM 640 C CA . SER A 1 83 ? 10.796 -0.594 0.069 1.00 92.19 83 SER A CA 1
ATOM 641 C C . SER A 1 83 ? 9.694 0.444 0.305 1.00 92.19 83 SER A C 1
ATOM 643 O O . SER A 1 83 ? 9.494 0.870 1.438 1.00 92.19 83 SER A O 1
ATOM 645 N N . LEU A 1 84 ? 8.926 0.808 -0.729 1.00 92.38 84 LEU A N 1
ATOM 646 C CA . LEU A 1 84 ? 7.803 1.737 -0.601 1.00 92.38 84 LEU A CA 1
ATOM 647 C C . LEU A 1 84 ? 6.699 1.156 0.288 1.00 92.38 84 LEU A C 1
ATOM 649 O O . LEU A 1 84 ? 6.150 1.876 1.122 1.00 92.38 84 LEU A O 1
ATOM 653 N N . SER A 1 85 ? 6.395 -0.139 0.161 1.00 90.25 85 SER A N 1
ATOM 654 C CA . SER A 1 85 ? 5.363 -0.793 0.972 1.00 90.25 85 SER A CA 1
ATOM 655 C C . SER A 1 85 ? 5.732 -0.855 2.457 1.00 90.25 85 SER A C 1
ATOM 657 O O . SER A 1 85 ? 4.849 -0.693 3.299 1.00 90.25 85 SER A O 1
ATOM 659 N N . LEU A 1 86 ? 7.023 -0.970 2.800 1.00 90.38 86 LEU A N 1
ATOM 660 C CA . LEU A 1 86 ? 7.498 -0.880 4.188 1.00 90.38 86 LEU A CA 1
ATOM 661 C C . LEU A 1 86 ? 7.195 0.471 4.845 1.00 90.38 86 LEU A C 1
ATOM 663 O O . LEU A 1 86 ? 7.032 0.518 6.061 1.00 90.38 86 LEU A O 1
ATOM 667 N N . PHE A 1 87 ? 7.090 1.555 4.074 1.00 88.88 87 PHE A N 1
ATOM 668 C CA . PHE A 1 87 ? 6.628 2.850 4.583 1.00 88.88 87 PHE A CA 1
ATOM 669 C C . PHE A 1 87 ? 5.107 2.993 4.507 1.00 88.88 87 PHE A C 1
ATOM 671 O O . PHE A 1 87 ? 4.494 3.571 5.406 1.00 88.88 87 PHE A O 1
ATOM 678 N N . LEU A 1 88 ? 4.490 2.453 3.456 1.00 89.00 88 LEU A N 1
ATOM 679 C CA . LEU A 1 88 ? 3.053 2.546 3.220 1.00 89.00 88 LEU A CA 1
ATOM 680 C C . LEU A 1 88 ? 2.240 1.814 4.299 1.00 89.00 88 LEU A C 1
ATOM 682 O O . LEU A 1 88 ? 1.266 2.363 4.808 1.00 89.00 88 LEU A O 1
ATOM 686 N N . LEU A 1 89 ? 2.654 0.601 4.679 1.00 87.62 89 LEU A N 1
ATOM 687 C CA . LEU A 1 89 ? 1.933 -0.238 5.640 1.00 87.62 89 LEU A CA 1
ATOM 688 C C . LEU A 1 89 ? 1.855 0.407 7.041 1.00 87.62 89 LEU A C 1
ATOM 690 O O . LEU A 1 89 ? 0.744 0.558 7.558 1.00 87.62 89 LEU A O 1
ATOM 694 N N . PRO A 1 90 ? 2.961 0.880 7.660 1.00 86.31 90 PRO A N 1
ATOM 695 C CA . PRO A 1 90 ? 2.885 1.616 8.922 1.00 86.31 90 PRO A CA 1
ATOM 696 C C . PRO A 1 90 ? 2.087 2.912 8.802 1.00 86.31 90 PRO A C 1
ATOM 698 O O . PRO A 1 90 ? 1.373 3.276 9.733 1.00 86.31 90 PRO A O 1
ATOM 701 N N . MET A 1 91 ? 2.179 3.604 7.664 1.00 87.62 91 MET A N 1
ATOM 702 C CA . MET A 1 91 ? 1.449 4.850 7.435 1.00 87.62 91 MET A CA 1
ATOM 703 C C . MET A 1 91 ? -0.068 4.618 7.414 1.00 87.62 91 MET A C 1
ATOM 705 O O . MET A 1 91 ? -0.806 5.341 8.085 1.00 87.62 91 MET A O 1
ATOM 709 N N . LEU A 1 92 ? -0.529 3.578 6.714 1.00 85.88 92 LEU A N 1
ATOM 710 C CA . LEU A 1 92 ? -1.937 3.177 6.671 1.00 85.88 92 LEU A CA 1
ATOM 711 C C . LEU A 1 92 ? -2.430 2.625 8.014 1.00 85.88 92 LEU A C 1
ATOM 713 O O . LEU A 1 92 ? -3.565 2.889 8.403 1.00 85.88 92 LEU A O 1
ATOM 717 N N . SER A 1 93 ? -1.595 1.895 8.757 1.00 85.62 93 SER A N 1
ATOM 718 C CA . SER A 1 93 ? -1.966 1.413 10.092 1.00 85.62 93 SER A CA 1
ATOM 719 C C . SER A 1 93 ? -2.071 2.552 11.112 1.00 85.62 93 SER A C 1
ATOM 721 O O . SER A 1 93 ? -2.980 2.551 11.946 1.00 85.62 93 SER A O 1
ATOM 723 N N . MET A 1 94 ? -1.163 3.531 11.058 1.00 83.81 94 MET A N 1
ATOM 724 C CA . MET A 1 94 ? -1.180 4.688 11.956 1.00 83.81 94 MET A CA 1
ATOM 725 C C . MET A 1 94 ? -2.333 5.638 11.645 1.00 83.81 94 MET A C 1
ATOM 727 O O . MET A 1 94 ? -2.8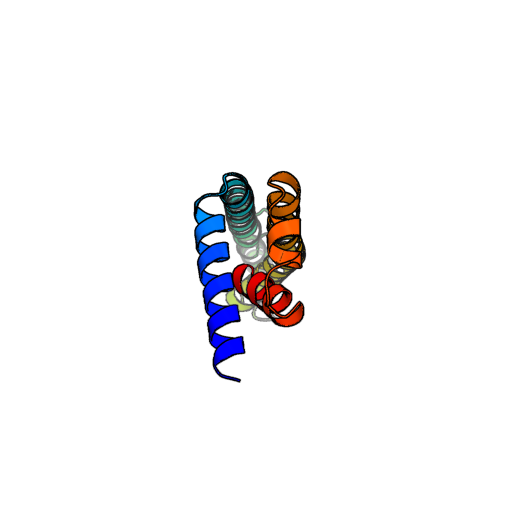93 6.225 12.573 1.00 83.81 94 MET A O 1
ATOM 731 N N . SER A 1 95 ? -2.728 5.771 10.374 1.00 81.75 95 SER A N 1
ATOM 732 C CA . SER A 1 95 ? -3.882 6.596 10.013 1.00 81.75 95 SER A CA 1
ATOM 733 C C . SER A 1 95 ? -5.172 6.065 10.639 1.00 81.75 95 SER A C 1
ATOM 735 O O . SER A 1 95 ? -5.930 6.849 11.208 1.00 81.75 95 SER A O 1
ATOM 737 N N . LEU A 1 96 ? -5.359 4.742 10.657 1.00 79.88 96 LEU A N 1
ATOM 738 C CA . LEU A 1 96 ? -6.503 4.083 11.290 1.00 79.88 96 LEU A CA 1
ATOM 739 C C . LEU A 1 96 ? -6.606 4.419 12.786 1.00 79.88 96 LEU A C 1
ATOM 741 O O . LEU A 1 96 ? -7.667 4.762 13.308 1.00 79.88 96 LEU A O 1
ATOM 745 N N . TYR A 1 97 ? -5.472 4.355 13.488 1.00 80.69 97 TYR A N 1
ATOM 746 C CA . TYR A 1 97 ? -5.404 4.672 14.912 1.00 80.69 97 TYR A CA 1
ATOM 747 C C . TYR A 1 97 ? -5.622 6.166 15.191 1.00 80.69 97 TYR A C 1
ATOM 749 O O . TYR A 1 97 ? -6.355 6.537 16.111 1.00 80.69 97 TYR A O 1
ATOM 757 N N . ALA A 1 98 ? -5.010 7.039 14.388 1.00 80.81 98 ALA A N 1
ATOM 758 C CA . ALA A 1 98 ? -5.168 8.484 14.516 1.00 80.81 98 ALA A CA 1
ATOM 759 C C . ALA A 1 98 ? -6.621 8.921 14.278 1.00 80.81 98 ALA A C 1
ATOM 761 O O . ALA A 1 98 ? -7.126 9.810 14.968 1.00 80.81 98 ALA A O 1
ATOM 762 N N . GLU A 1 99 ? -7.309 8.278 13.335 1.00 80.19 99 GLU A N 1
ATOM 763 C CA . GLU A 1 99 ? -8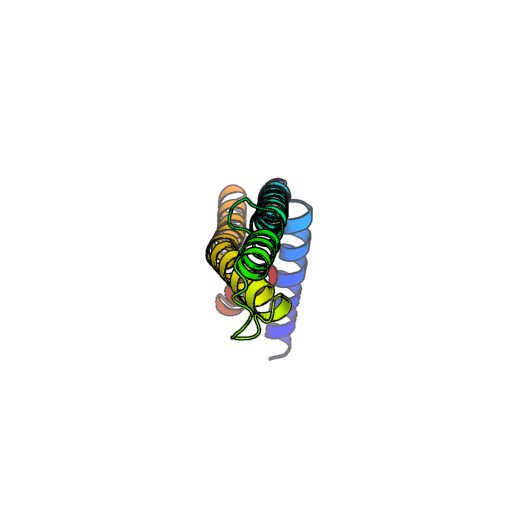.692 8.586 12.997 1.00 80.19 99 GLU A CA 1
ATOM 764 C C . GLU A 1 99 ? -9.662 8.187 14.121 1.00 80.19 99 GLU A C 1
ATOM 766 O O . GLU A 1 99 ? -10.542 8.974 14.478 1.00 80.19 99 GLU A O 1
ATOM 771 N N . GLU A 1 100 ? -9.450 7.044 14.778 1.00 81.44 100 GLU A N 1
ATOM 772 C CA . GLU A 1 100 ? -10.213 6.677 15.980 1.00 81.44 100 GLU A CA 1
ATOM 773 C C . GLU A 1 100 ? -9.930 7.597 17.170 1.00 81.44 100 GLU A C 1
ATOM 775 O O . GLU A 1 100 ? -10.853 7.953 17.909 1.00 81.44 100 GLU A O 1
ATOM 780 N N . ARG A 1 101 ? -8.672 8.025 17.349 1.00 81.12 101 ARG A N 1
ATOM 781 C CA . ARG A 1 101 ? -8.316 8.995 18.393 1.00 81.12 101 ARG A CA 1
ATOM 782 C C . ARG A 1 101 ? -9.018 10.328 18.177 1.00 81.12 101 ARG A C 1
ATOM 784 O O . ARG A 1 101 ? -9.509 10.918 19.133 1.00 81.12 101 ARG A O 1
ATOM 791 N N . LYS A 1 102 ? -9.104 10.782 16.927 1.00 82.38 102 LYS A N 1
ATOM 792 C CA . LYS A 1 102 ? -9.796 12.021 16.558 1.00 82.38 102 LYS A CA 1
ATOM 793 C C . LYS A 1 102 ? -11.311 11.931 16.772 1.00 82.38 102 LYS A C 1
ATOM 795 O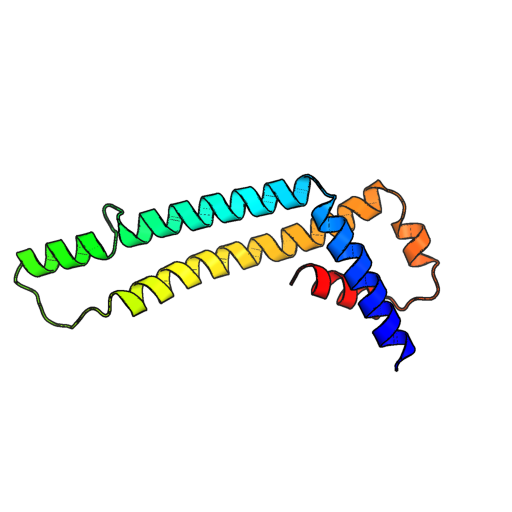 O . LYS A 1 102 ? -11.929 12.937 17.100 1.00 82.38 102 LYS A O 1
ATOM 800 N N . ARG A 1 103 ? -11.909 10.749 16.582 1.00 81.88 103 ARG A N 1
ATOM 801 C CA . ARG A 1 103 ? -13.358 10.513 16.722 1.00 81.88 103 ARG A CA 1
ATOM 802 C C . ARG A 1 103 ? -13.800 10.161 18.150 1.00 81.88 103 ARG A C 1
ATOM 804 O O . ARG A 1 103 ? -14.995 10.024 18.380 1.00 81.88 103 ARG A O 1
ATOM 811 N N . GLY A 1 104 ? -12.869 9.982 19.092 1.00 80.88 104 GLY A N 1
ATOM 812 C CA . GLY A 1 104 ? -13.172 9.573 20.473 1.00 80.88 104 GLY A CA 1
ATOM 813 C C . GLY A 1 104 ? -13.659 8.124 20.608 1.00 80.88 104 GLY A C 1
ATOM 814 O O . GLY A 1 104 ? -14.024 7.680 21.691 1.00 80.88 104 GLY A O 1
ATOM 815 N N . THR A 1 105 ? -13.639 7.341 19.525 1.00 83.50 105 THR A N 1
ATOM 816 C CA . THR A 1 105 ? -14.125 5.952 19.525 1.00 83.50 105 THR A CA 1
ATOM 817 C C . THR A 1 105 ? -13.154 4.983 20.194 1.00 83.50 105 THR A C 1
ATOM 819 O O . THR A 1 105 ? -13.537 3.849 20.473 1.00 83.50 105 THR A O 1
ATOM 822 N N . LEU A 1 106 ? -11.920 5.419 20.478 1.00 79.12 106 LEU A N 1
ATOM 823 C CA . LEU A 1 106 ? -10.944 4.646 21.253 1.00 79.12 106 LEU A CA 1
ATOM 824 C C . LEU A 1 106 ? -11.471 4.285 22.645 1.00 79.12 106 LEU A C 1
ATOM 826 O O . LEU A 1 106 ? -11.244 3.171 23.105 1.00 79.12 106 LEU A O 1
ATOM 830 N N . GLU A 1 107 ? -12.203 5.190 23.297 1.00 79.31 107 GLU A N 1
ATOM 831 C CA . GLU A 1 107 ? -12.740 4.965 24.645 1.00 79.31 107 GLU A CA 1
ATOM 832 C C . GLU A 1 107 ? -13.871 3.926 24.636 1.00 79.31 107 GLU A C 1
ATOM 834 O O . GLU A 1 107 ? -13.954 3.068 25.516 1.00 79.31 107 GLU A O 1
ATOM 839 N N . LEU A 1 108 ? -14.695 3.936 23.583 1.00 82.75 108 LEU A N 1
ATOM 840 C CA . LEU A 1 108 ? -15.735 2.928 23.356 1.00 82.75 108 LEU A CA 1
ATOM 841 C C . LEU A 1 108 ? -15.129 1.555 23.047 1.00 82.75 108 LEU A C 1
ATOM 843 O O . LEU A 1 108 ? -15.593 0.538 23.555 1.00 82.75 108 LEU A O 1
ATOM 847 N N . LEU A 1 109 ? -14.062 1.516 22.246 1.00 78.88 109 LEU A N 1
ATOM 848 C CA . LEU A 1 109 ? -13.327 0.282 21.967 1.00 78.88 109 LEU A CA 1
ATOM 849 C C . LEU A 1 109 ? -12.668 -0.280 23.233 1.00 78.88 109 LEU A C 1
ATOM 851 O O . LEU A 1 109 ? -12.763 -1.481 23.474 1.00 78.88 109 LEU A O 1
ATOM 855 N N . ALA A 1 110 ? -12.068 0.576 24.064 1.00 76.50 110 ALA A N 1
ATOM 856 C CA . ALA A 1 110 ? -11.401 0.178 25.305 1.00 76.50 110 ALA A CA 1
ATOM 857 C C . ALA A 1 110 ? -12.368 -0.341 26.384 1.00 76.50 110 ALA A C 1
ATOM 859 O O . ALA A 1 110 ? -11.966 -1.123 27.242 1.00 76.50 110 ALA A O 1
ATOM 860 N N . THR A 1 111 ? -13.632 0.086 26.347 1.00 84.12 111 THR A N 1
ATOM 861 C CA . THR A 1 111 ? -14.678 -0.353 27.286 1.00 84.12 111 THR A CA 1
ATOM 862 C C . THR A 1 111 ? -15.519 -1.515 26.757 1.00 84.12 111 THR A C 1
ATOM 864 O O . THR A 1 111 ? -16.259 -2.141 27.517 1.00 84.12 111 THR A O 1
ATOM 867 N N . SER A 1 112 ? -15.401 -1.844 25.469 1.00 80.81 112 SER A N 1
ATOM 868 C CA . SER A 1 112 ? -16.105 -2.976 24.868 1.00 80.81 112 SER A CA 1
ATOM 869 C C . SER A 1 112 ? -15.486 -4.327 25.276 1.00 80.81 112 SER A C 1
ATOM 871 O O . SER A 1 112 ? -14.271 -4.420 25.452 1.00 80.81 112 SER A O 1
ATOM 873 N N . PRO A 1 113 ? -16.286 -5.406 25.423 1.00 81.12 113 PRO A N 1
ATOM 874 C CA . PRO A 1 113 ? -15.821 -6.715 25.893 1.00 81.12 113 PRO A CA 1
ATOM 875 C C . PRO A 1 113 ? -15.100 -7.509 24.784 1.00 81.12 113 PRO A C 1
ATOM 877 O O . PRO A 1 113 ? -15.452 -8.650 24.478 1.00 81.12 113 PRO A O 1
ATOM 880 N N . ILE A 1 114 ? -14.098 -6.900 24.149 1.00 82.44 114 ILE A N 1
ATOM 881 C CA . ILE A 1 114 ? -13.246 -7.501 23.116 1.00 82.44 114 ILE A CA 1
ATOM 882 C C . ILE A 1 114 ? -11.792 -7.517 23.581 1.00 82.44 114 ILE A C 1
ATOM 884 O O . ILE A 1 114 ? -11.321 -6.622 24.274 1.00 82.44 114 ILE A O 1
ATOM 888 N N . THR A 1 115 ? -11.055 -8.561 23.213 1.00 82.88 115 THR A N 1
ATOM 889 C CA . THR A 1 115 ? -9.651 -8.696 23.609 1.00 82.88 115 THR A CA 1
ATOM 890 C C . THR A 1 115 ? -8.754 -7.764 22.792 1.00 82.88 115 THR A C 1
ATOM 892 O O . THR A 1 115 ? -8.870 -7.697 21.568 1.00 82.88 115 THR A O 1
ATOM 895 N N . ASN A 1 116 ? -7.783 -7.111 23.445 1.00 82.38 116 ASN A N 1
ATOM 896 C CA . ASN A 1 116 ? -6.823 -6.210 22.782 1.00 82.38 116 ASN A CA 1
ATOM 897 C C . ASN A 1 116 ? -6.091 -6.878 21.601 1.00 82.38 116 ASN A C 1
ATOM 899 O O . ASN A 1 116 ? -5.852 -6.242 20.577 1.00 82.38 116 ASN A O 1
ATOM 903 N N . TRP A 1 117 ? -5.792 -8.178 21.703 1.00 80.88 117 TRP A N 1
ATOM 904 C CA . TRP A 1 117 ? -5.181 -8.953 20.617 1.00 80.88 117 TRP A CA 1
ATOM 905 C C . TRP A 1 117 ? -6.095 -9.133 19.400 1.00 80.88 117 TRP A C 1
ATOM 907 O O . TRP A 1 117 ? -5.608 -9.088 18.271 1.00 80.88 117 TRP A O 1
ATOM 917 N N . ALA A 1 118 ? -7.407 -9.303 19.597 1.00 81.75 118 ALA A N 1
ATOM 918 C CA . ALA A 1 118 ? -8.363 -9.388 18.491 1.00 81.75 118 ALA A CA 1
ATOM 919 C C . ALA A 1 118 ? -8.472 -8.049 17.745 1.00 81.75 118 ALA A C 1
ATOM 921 O O . ALA A 1 118 ? -8.575 -8.027 16.522 1.00 81.75 118 ALA A O 1
ATOM 922 N N . VAL A 1 119 ? -8.373 -6.931 18.472 1.00 83.38 119 VAL A N 1
ATOM 923 C CA . VAL A 1 119 ? -8.333 -5.587 17.878 1.00 83.38 119 VAL A CA 1
ATOM 924 C C . VAL A 1 119 ? -7.041 -5.372 17.092 1.00 83.38 119 VAL A C 1
ATOM 926 O O . VAL A 1 119 ? -7.096 -4.958 15.937 1.00 83.38 119 VAL A O 1
ATOM 929 N N . ALA A 1 120 ? -5.884 -5.687 17.680 1.00 83.62 120 ALA A N 1
ATOM 930 C CA . ALA A 1 120 ? -4.589 -5.512 17.022 1.00 83.62 120 ALA A CA 1
ATOM 931 C C . ALA A 1 120 ? -4.481 -6.339 15.729 1.00 83.62 120 ALA A C 1
ATOM 933 O O . ALA A 1 120 ? -4.093 -5.816 14.686 1.00 83.62 120 ALA A O 1
ATOM 934 N N . THR A 1 121 ? -4.882 -7.612 15.779 1.00 82.69 121 THR A N 1
ATOM 935 C CA . THR A 1 121 ? -4.854 -8.508 14.611 1.00 82.69 121 THR A CA 1
ATOM 936 C C . THR A 1 121 ? -5.886 -8.123 13.557 1.00 82.69 121 THR A C 1
ATOM 938 O O . THR A 1 121 ? -5.549 -8.094 12.379 1.00 82.69 121 THR A O 1
ATOM 941 N N . GLY A 1 122 ? -7.109 -7.757 13.954 1.00 82.12 122 GLY A N 1
ATOM 942 C CA . GLY A 1 122 ? -8.138 -7.290 13.021 1.00 82.12 122 GLY A CA 1
ATOM 943 C C . GLY A 1 122 ? -7.729 -6.024 12.267 1.00 82.12 122 GLY A C 1
ATOM 944 O O . GLY A 1 122 ? -7.943 -5.937 11.061 1.00 82.12 122 GLY A O 1
ATOM 945 N N . LYS A 1 123 ? -7.081 -5.072 12.951 1.00 84.88 123 LYS A N 1
ATOM 946 C CA . LYS A 1 123 ? -6.565 -3.846 12.325 1.00 84.88 123 LYS A CA 1
ATOM 947 C C . LYS A 1 123 ? -5.394 -4.106 11.392 1.00 84.88 123 LYS A C 1
ATOM 949 O O . LYS A 1 123 ? -5.372 -3.559 10.299 1.00 84.88 123 LYS A O 1
ATOM 954 N N . LEU A 1 124 ? -4.445 -4.948 11.798 1.00 84.12 124 LEU A N 1
ATOM 955 C CA . LEU A 1 124 ? -3.310 -5.308 10.950 1.00 84.12 124 LEU A CA 1
ATOM 956 C C . LEU A 1 124 ? -3.779 -6.011 9.673 1.00 84.12 124 LEU A C 1
ATOM 958 O O . LEU A 1 124 ? -3.344 -5.644 8.590 1.00 84.12 124 LEU A O 1
ATOM 962 N N . LEU A 1 125 ? -4.709 -6.964 9.790 1.00 83.31 125 LEU A N 1
ATOM 963 C CA . LEU A 1 125 ? -5.277 -7.667 8.638 1.00 83.31 125 LEU A CA 1
ATOM 964 C C . LEU A 1 125 ? -6.046 -6.740 7.697 1.00 83.31 125 LEU A C 1
ATOM 966 O O . LEU A 1 125 ? -6.113 -7.028 6.514 1.00 83.31 125 LEU A O 1
ATOM 970 N N . ALA A 1 126 ? -6.630 -5.649 8.199 1.00 82.00 126 ALA A N 1
ATOM 971 C CA . ALA A 1 126 ? -7.319 -4.673 7.356 1.00 82.00 126 ALA A CA 1
ATOM 972 C C . ALA A 1 126 ? -6.358 -3.829 6.500 1.00 82.00 126 ALA A C 1
ATOM 974 O O . ALA A 1 126 ? -6.789 -3.265 5.499 1.00 82.00 126 ALA A O 1
ATOM 975 N N . VAL A 1 127 ? -5.090 -3.720 6.913 1.00 80.31 127 VAL A N 1
ATOM 976 C CA . VAL A 1 127 ? -4.053 -2.908 6.252 1.00 80.31 127 VAL A CA 1
ATOM 977 C C . VAL A 1 127 ? -3.187 -3.736 5.298 1.00 80.31 127 VAL A C 1
ATOM 979 O O . VAL A 1 127 ? -2.670 -3.191 4.324 1.00 80.31 127 VAL A O 1
ATOM 982 N N . LEU A 1 128 ? -2.977 -5.012 5.631 1.00 78.06 128 LEU A N 1
ATOM 983 C CA . LEU A 1 128 ? -2.104 -5.949 4.921 1.00 78.06 128 LEU A CA 1
ATOM 984 C C . LEU A 1 128 ? -2.744 -6.438 3.616 1.00 78.06 128 LEU A C 1
ATOM 986 O O . LEU A 1 128 ? -2.009 -6.469 2.606 1.00 78.06 128 LEU A O 1
#